Protein AF-A0A2C6KKG5-F1 (afdb_monomer_lite)

Structure (mmCIF, N/CA/C/O backbone):
data_AF-A0A2C6KKG5-F1
#
_entry.id   AF-A0A2C6KKG5-F1
#
loop_
_atom_site.group_PDB
_atom_site.id
_atom_site.type_symbol
_atom_site.label_atom_id
_atom_site.label_alt_id
_atom_site.label_comp_id
_atom_site.label_asym_id
_atom_site.label_entity_id
_atom_site.label_seq_id
_atom_site.pdbx_PDB_ins_code
_atom_site.Cartn_x
_atom_site.Cartn_y
_atom_site.Cartn_z
_atom_site.occupancy
_atom_site.B_iso_or_equiv
_atom_site.auth_seq_id
_atom_site.auth_comp_id
_atom_site.auth_asym_id
_atom_site.auth_atom_id
_atom_site.pdbx_PDB_model_num
ATOM 1 N N . MET A 1 1 ? -44.253 46.921 -9.609 1.00 38.44 1 MET A N 1
ATOM 2 C CA . MET A 1 1 ? -44.406 46.669 -8.162 1.00 38.44 1 MET A CA 1
ATOM 3 C C . MET A 1 1 ? -44.522 45.161 -7.994 1.00 38.44 1 MET A C 1
ATOM 5 O O . MET A 1 1 ? -45.571 44.658 -8.340 1.00 38.44 1 MET A O 1
ATOM 9 N N . ARG A 1 2 ? -43.409 44.507 -7.600 1.00 38.94 2 ARG A N 1
ATOM 10 C CA . ARG A 1 2 ? -43.265 43.187 -6.928 1.00 38.94 2 ARG A CA 1
ATOM 11 C C . ARG A 1 2 ? -44.114 42.006 -7.465 1.00 38.94 2 ARG A C 1
ATOM 13 O O . ARG A 1 2 ? -45.327 42.092 -7.456 1.00 38.94 2 ARG A O 1
ATOM 20 N N . SER A 1 3 ? -43.589 40.855 -7.879 1.00 39.91 3 SER A N 1
ATOM 21 C CA . SER A 1 3 ? -42.294 40.217 -7.638 1.00 39.91 3 SER A CA 1
ATOM 22 C C . SER A 1 3 ? -42.102 39.096 -8.662 1.00 39.91 3 SER A C 1
ATOM 24 O O . SER A 1 3 ? -43.017 38.299 -8.863 1.00 39.91 3 SER A O 1
ATOM 26 N N . ASP A 1 4 ? -40.911 39.024 -9.252 1.00 48.97 4 ASP A N 1
ATOM 27 C CA . ASP A 1 4 ? -40.344 37.778 -9.760 1.00 48.97 4 ASP A CA 1
ATOM 28 C C . ASP A 1 4 ? -40.109 36.845 -8.571 1.00 48.97 4 ASP A C 1
ATOM 30 O O . ASP A 1 4 ? -39.379 37.203 -7.647 1.00 48.97 4 ASP A O 1
ATOM 34 N N . ASP A 1 5 ? -40.710 35.660 -8.586 1.00 48.34 5 ASP A N 1
ATOM 35 C CA . ASP A 1 5 ? -40.260 34.561 -7.731 1.00 48.34 5 ASP A CA 1
ATOM 36 C C . ASP A 1 5 ? -40.363 33.244 -8.509 1.00 48.34 5 ASP A C 1
ATOM 38 O O . ASP A 1 5 ? -41.231 32.393 -8.308 1.00 48.34 5 ASP A O 1
ATOM 42 N N . SER A 1 6 ? -39.479 33.110 -9.499 1.00 45.41 6 SER A N 1
ATOM 43 C CA . SER A 1 6 ? -39.232 31.858 -10.206 1.00 45.41 6 SER A CA 1
ATOM 44 C C . SER A 1 6 ? -38.459 30.905 -9.290 1.00 45.41 6 SER A C 1
ATOM 46 O O . SER A 1 6 ? -37.232 30.790 -9.375 1.00 45.41 6 SER A O 1
ATOM 48 N N . PHE A 1 7 ? -39.169 30.217 -8.397 1.00 46.19 7 PHE A N 1
ATOM 49 C CA . PHE A 1 7 ? -38.595 29.150 -7.580 1.00 46.19 7 PHE A CA 1
ATOM 50 C C . PHE A 1 7 ? -38.535 27.848 -8.393 1.00 46.19 7 PHE A C 1
ATOM 52 O O . PHE A 1 7 ? -39.432 27.007 -8.358 1.00 46.19 7 PHE A O 1
ATOM 59 N N . SER A 1 8 ? -37.464 27.690 -9.169 1.00 51.88 8 SER A N 1
ATOM 60 C CA . SER A 1 8 ? -37.143 26.434 -9.854 1.00 51.88 8 SER A CA 1
ATOM 61 C C . SER A 1 8 ? -36.792 25.349 -8.820 1.00 51.88 8 SER A C 1
ATOM 63 O O . SER A 1 8 ? -35.882 25.565 -8.011 1.00 51.88 8 SER A O 1
ATOM 65 N N . PRO A 1 9 ? -37.441 24.167 -8.822 1.00 46.44 9 PRO A N 1
ATOM 66 C CA . PRO A 1 9 ? -37.110 23.099 -7.883 1.00 46.44 9 PRO A CA 1
ATOM 67 C C . PRO A 1 9 ? -35.671 22.624 -8.117 1.00 46.44 9 PRO A C 1
ATOM 69 O O . PRO A 1 9 ? -35.316 22.196 -9.216 1.00 46.44 9 PRO A O 1
ATOM 72 N N . ARG A 1 10 ? -34.825 22.699 -7.083 1.00 53.66 10 ARG A N 1
ATOM 73 C CA . ARG A 1 10 ? -33.432 22.227 -7.115 1.00 53.66 10 ARG A CA 1
ATOM 74 C C . ARG A 1 10 ? -33.392 20.716 -7.375 1.00 53.66 10 ARG A C 1
ATOM 76 O O . ARG A 1 10 ? -33.503 19.919 -6.450 1.00 53.66 10 ARG A O 1
ATOM 83 N N . GLN A 1 11 ? -33.158 20.318 -8.623 1.00 56.56 11 GLN A N 1
ATOM 84 C CA . GLN A 1 11 ? -32.985 18.922 -9.060 1.00 56.56 11 GLN A CA 1
ATOM 85 C C . GLN A 1 11 ? -31.703 18.235 -8.523 1.00 56.56 11 GLN A C 1
ATOM 87 O O . GLN A 1 11 ? -31.305 17.184 -9.016 1.00 56.56 11 GLN A O 1
ATOM 92 N N . SER A 1 12 ? -31.015 18.791 -7.520 1.00 57.81 12 SER A N 1
ATOM 93 C CA . SER A 1 12 ? -29.667 18.352 -7.129 1.00 57.81 12 SER A CA 1
ATOM 94 C C . SER A 1 12 ? -29.601 17.373 -5.947 1.00 57.81 12 SER A C 1
ATOM 96 O O . SER A 1 12 ? -28.502 17.092 -5.483 1.00 57.81 12 SER A O 1
ATOM 98 N N . LEU A 1 13 ? -30.725 16.854 -5.437 1.00 65.56 13 LEU A N 1
ATOM 99 C CA . LEU A 1 13 ? -30.743 16.046 -4.201 1.00 65.56 13 LEU A CA 1
ATOM 100 C C . LEU A 1 13 ? -30.722 14.516 -4.401 1.00 65.56 13 LEU A C 1
ATOM 102 O O . LEU A 1 13 ? -30.684 13.789 -3.416 1.00 65.56 13 LEU A O 1
ATOM 106 N N . LEU A 1 14 ? -30.728 14.010 -5.641 1.00 72.31 14 LEU A N 1
ATOM 107 C CA . LEU A 1 14 ? -30.868 12.565 -5.920 1.00 72.31 14 LEU A CA 1
ATOM 108 C C . LEU A 1 14 ? -29.626 11.890 -6.521 1.00 72.31 14 LEU A C 1
ATOM 110 O O . LEU A 1 14 ? -29.672 10.699 -6.826 1.00 72.31 14 LEU A O 1
ATOM 114 N N . ARG A 1 15 ? -28.510 12.605 -6.712 1.00 76.50 15 ARG A N 1
ATOM 115 C CA . ARG A 1 15 ? -27.270 11.961 -7.168 1.00 76.50 15 ARG A CA 1
ATOM 116 C C . ARG A 1 15 ? -26.483 11.441 -5.968 1.00 76.50 15 ARG A C 1
ATOM 118 O O . ARG A 1 15 ? -26.075 12.262 -5.145 1.00 76.50 15 ARG A O 1
ATOM 125 N N . PRO A 1 16 ? -26.227 10.121 -5.869 1.00 77.31 16 PRO A N 1
ATOM 126 C CA . PRO A 1 16 ? -25.279 9.632 -4.887 1.00 77.31 16 PRO A CA 1
ATOM 127 C C . PRO A 1 16 ? -23.912 10.274 -5.164 1.00 77.31 16 PRO A C 1
ATOM 129 O O . PRO A 1 16 ? -23.550 10.471 -6.333 1.00 77.31 16 PRO A O 1
ATOM 132 N N . PRO A 1 17 ? -23.162 10.640 -4.114 1.00 81.06 17 PRO A N 1
ATOM 133 C CA . PRO A 1 17 ? -21.829 11.186 -4.285 1.00 81.06 17 PRO A CA 1
ATOM 134 C C . PRO A 1 17 ? -20.941 10.180 -5.032 1.00 81.06 17 PRO A C 1
ATOM 136 O O . PRO A 1 17 ? -21.174 8.968 -4.965 1.00 81.06 17 PRO A O 1
ATOM 139 N N . PRO A 1 18 ? -19.922 10.662 -5.762 1.00 85.94 18 PRO A N 1
ATOM 140 C CA . PRO A 1 18 ? -18.984 9.779 -6.437 1.00 85.94 18 PRO A CA 1
ATOM 141 C C . PRO A 1 18 ? -18.316 8.827 -5.430 1.00 85.94 18 PRO A C 1
ATOM 143 O O . PRO A 1 18 ? -18.099 9.205 -4.275 1.00 85.94 18 PRO A O 1
ATOM 146 N N . PRO A 1 19 ? -17.962 7.601 -5.854 1.00 86.69 19 PRO A N 1
ATOM 147 C CA . PRO A 1 19 ? -17.329 6.632 -4.972 1.00 86.69 19 PRO A CA 1
ATOM 148 C C . PRO A 1 19 ? -15.995 7.172 -4.443 1.00 86.69 19 PRO A C 1
ATOM 150 O O . PRO A 1 19 ? -15.177 7.707 -5.198 1.00 86.69 19 PRO A O 1
ATOM 153 N N . ILE A 1 20 ? -15.770 7.001 -3.140 1.00 88.56 20 ILE A N 1
ATOM 154 C CA . ILE A 1 20 ? -14.521 7.380 -2.476 1.00 88.56 20 ILE A CA 1
ATOM 155 C C . ILE A 1 20 ? -13.415 6.441 -2.969 1.00 88.56 20 ILE A C 1
ATOM 157 O O . ILE A 1 20 ? -13.520 5.224 -2.834 1.00 88.56 20 ILE A O 1
ATOM 161 N N . ARG A 1 21 ? -12.355 7.003 -3.562 1.00 87.75 21 ARG A N 1
ATOM 162 C CA . ARG A 1 21 ? -11.238 6.223 -4.129 1.00 87.75 21 ARG A CA 1
ATOM 163 C C . ARG A 1 21 ? -10.163 5.853 -3.106 1.00 87.75 21 ARG A C 1
ATOM 165 O O . ARG A 1 21 ? -9.371 4.956 -3.366 1.00 87.75 21 ARG A O 1
ATOM 172 N N . GLY A 1 22 ? -10.124 6.547 -1.973 1.00 89.56 22 GLY A N 1
ATOM 173 C CA . GLY A 1 22 ? -9.146 6.339 -0.912 1.00 89.56 22 GLY A CA 1
ATOM 174 C C . GLY A 1 22 ? -9.342 7.323 0.237 1.00 89.56 22 GLY A C 1
ATOM 175 O O . GLY A 1 22 ? -10.109 8.280 0.119 1.00 89.56 22 GLY A O 1
ATOM 176 N N . LEU A 1 23 ? -8.641 7.071 1.339 1.00 90.56 23 LEU A N 1
ATOM 177 C CA . LEU A 1 23 ? -8.636 7.889 2.548 1.00 90.56 23 LEU A CA 1
ATOM 178 C C . LEU A 1 23 ? -7.183 8.144 2.961 1.00 90.56 23 LEU A C 1
ATOM 180 O O . LEU A 1 23 ? -6.359 7.235 2.895 1.00 90.56 23 LEU A O 1
ATOM 184 N N . TYR A 1 24 ? -6.885 9.364 3.403 1.00 91.88 24 TYR A N 1
ATOM 185 C CA . TYR A 1 24 ? -5.595 9.721 3.987 1.00 91.88 24 TYR A CA 1
ATOM 186 C C . TYR A 1 24 ? -5.817 10.236 5.407 1.00 91.88 24 TYR A C 1
ATOM 188 O O . TYR A 1 24 ? -6.511 11.233 5.609 1.00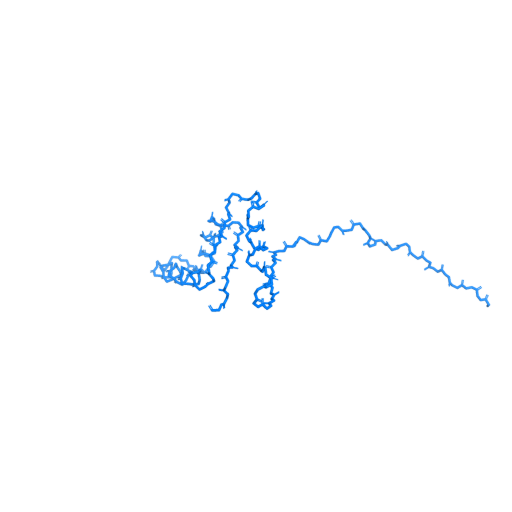 91.88 24 TYR A O 1
ATOM 196 N N . ILE A 1 25 ? -5.256 9.533 6.388 1.00 91.00 25 ILE A N 1
ATOM 197 C CA . ILE A 1 25 ? -5.389 9.864 7.808 1.00 91.00 25 ILE A CA 1
ATOM 198 C C . ILE A 1 25 ? -4.131 10.624 8.228 1.00 91.00 25 ILE A C 1
ATOM 200 O O . ILE A 1 25 ? -3.024 10.104 8.124 1.00 91.00 25 ILE A O 1
ATOM 204 N N . TYR A 1 26 ? -4.293 11.844 8.735 1.00 91.25 26 TYR A N 1
ATOM 205 C CA . TYR A 1 26 ? -3.190 12.690 9.189 1.00 91.25 26 TYR A CA 1
ATOM 206 C C . TYR A 1 26 ? -3.516 13.335 10.537 1.00 91.25 26 TYR A C 1
ATOM 208 O O . TYR A 1 26 ? -4.677 13.469 10.913 1.00 91.25 26 TYR A O 1
ATOM 216 N N . GLY A 1 27 ? -2.479 13.705 11.287 1.00 90.69 27 GLY A N 1
ATOM 217 C CA . GLY A 1 27 ? -2.615 14.235 12.643 1.00 90.69 27 GLY A CA 1
ATOM 218 C C . GLY A 1 27 ? -1.341 14.059 13.467 1.00 90.69 27 GLY A C 1
ATOM 219 O O . GLY A 1 27 ? -0.419 13.344 13.064 1.00 90.69 27 GLY A O 1
ATOM 220 N N . GLY A 1 28 ? -1.297 14.689 14.639 1.00 90.88 28 GLY A N 1
ATOM 221 C CA . GLY A 1 28 ? -0.154 14.643 15.556 1.00 90.88 28 GLY A CA 1
ATOM 222 C C . GLY A 1 28 ? 0.115 13.254 16.150 1.00 90.88 28 GLY A C 1
ATOM 223 O O . GLY A 1 28 ? -0.665 12.308 15.980 1.00 90.88 28 GLY A O 1
ATOM 224 N N . VAL A 1 29 ? 1.242 13.114 16.849 1.00 89.25 29 VAL A N 1
ATOM 225 C CA . VAL A 1 29 ? 1.599 11.883 17.576 1.00 89.25 29 VAL A CA 1
ATOM 226 C C . VAL A 1 29 ? 0.541 11.599 18.652 1.00 89.25 29 VAL A C 1
ATOM 228 O O . VAL A 1 29 ? 0.035 12.521 19.285 1.00 89.25 29 VAL A O 1
ATOM 231 N N . GLY A 1 30 ? 0.159 10.331 18.824 1.00 90.19 30 GLY A N 1
ATOM 232 C CA . GLY A 1 30 ? -0.807 9.919 19.852 1.00 90.19 30 GLY A CA 1
ATOM 233 C C . GLY A 1 30 ? -2.289 10.169 19.535 1.00 90.19 30 GLY A C 1
ATOM 234 O O . GLY A 1 30 ? -3.133 9.878 20.369 1.00 90.19 30 GLY A O 1
ATOM 235 N N . GLN A 1 31 ? -2.646 10.644 18.336 1.00 93.50 31 GLN A N 1
ATOM 236 C CA . GLN A 1 31 ? -4.049 10.919 17.960 1.00 93.50 31 GLN A CA 1
ATOM 237 C C . GLN A 1 31 ? -4.829 9.694 17.436 1.00 93.50 31 GLN A C 1
ATOM 239 O O . GLN A 1 31 ? -5.860 9.844 16.790 1.00 93.50 31 GLN A O 1
ATOM 244 N N . GLY A 1 32 ? -4.331 8.473 17.659 1.00 92.62 32 GLY A N 1
ATOM 245 C CA . GLY A 1 32 ? -5.055 7.243 17.304 1.00 92.62 32 GLY A CA 1
ATOM 246 C C . GLY A 1 32 ? -5.113 6.903 15.808 1.00 92.62 32 GLY A C 1
ATOM 247 O O . GLY A 1 32 ? -5.911 6.060 15.415 1.00 92.62 32 GLY A O 1
ATOM 248 N N . LYS A 1 33 ? -4.269 7.510 14.962 1.00 93.31 33 LYS A N 1
ATOM 249 C CA . LYS A 1 33 ? -4.233 7.239 13.508 1.00 93.31 33 LYS A CA 1
ATOM 250 C C . LYS A 1 33 ? -4.079 5.748 13.191 1.00 93.31 33 LYS A C 1
ATOM 252 O O . LYS A 1 33 ? -4.838 5.216 12.389 1.00 93.31 33 LYS A O 1
ATOM 257 N N . THR A 1 34 ? -3.140 5.088 13.870 1.00 91.50 34 THR A N 1
ATOM 258 C CA . THR A 1 34 ? -2.891 3.649 13.737 1.00 91.50 34 THR A CA 1
ATOM 259 C C . THR A 1 34 ? -4.132 2.849 14.116 1.00 91.50 34 THR A C 1
ATOM 261 O O . THR A 1 34 ? -4.584 2.043 13.320 1.00 91.50 34 THR A O 1
ATOM 264 N N . MET A 1 35 ? -4.781 3.172 15.241 1.00 92.88 35 MET A N 1
ATOM 265 C CA . MET A 1 35 ? -6.012 2.499 15.676 1.00 92.88 35 MET A CA 1
ATOM 266 C C . MET A 1 35 ? -7.141 2.611 14.639 1.00 92.88 35 MET A C 1
ATOM 268 O O . MET A 1 35 ? -7.858 1.645 14.389 1.00 92.88 35 MET A O 1
ATOM 272 N N . ILE A 1 36 ? -7.312 3.783 14.017 1.00 93.94 36 ILE A N 1
ATOM 273 C CA . ILE A 1 36 ? -8.322 3.974 12.964 1.00 93.94 36 ILE A CA 1
ATOM 274 C C . ILE A 1 36 ? -7.967 3.143 11.723 1.00 93.94 36 ILE A C 1
ATOM 276 O O . ILE A 1 36 ? -8.852 2.531 11.126 1.00 93.94 36 ILE A O 1
ATOM 280 N N . MET A 1 37 ? -6.688 3.101 11.343 1.00 93.19 37 MET A N 1
ATOM 281 C CA . MET A 1 37 ? -6.210 2.281 10.229 1.00 93.19 37 MET A CA 1
ATOM 282 C C . MET A 1 37 ? -6.408 0.781 10.495 1.00 93.19 37 MET A C 1
ATOM 284 O O . MET A 1 37 ? -6.858 0.069 9.597 1.00 93.19 37 MET A O 1
ATOM 288 N N . ASP A 1 38 ? -6.142 0.320 11.722 1.00 93.12 38 ASP A N 1
ATOM 289 C CA . ASP A 1 38 ? -6.384 -1.056 12.177 1.00 93.12 38 ASP A CA 1
ATOM 290 C C . ASP A 1 38 ? -7.866 -1.407 12.031 1.00 93.12 38 ASP A C 1
ATOM 292 O O . ASP A 1 38 ? -8.227 -2.344 11.320 1.00 93.12 38 ASP A O 1
ATOM 296 N N . ALA A 1 39 ? -8.739 -0.586 12.621 1.00 94.38 39 ALA A N 1
ATOM 297 C CA . ALA A 1 39 ? -10.179 -0.798 12.581 1.00 94.38 39 ALA A CA 1
ATOM 298 C C . ALA A 1 39 ? -10.720 -0.799 11.142 1.00 94.38 39 ALA A C 1
ATOM 300 O O . ALA A 1 39 ? -11.546 -1.646 10.795 1.00 94.38 39 ALA A O 1
ATOM 301 N N . PHE A 1 40 ? -10.242 0.112 10.285 1.00 93.00 40 PHE A N 1
ATOM 302 C CA . PHE A 1 40 ? -10.597 0.123 8.865 1.00 93.00 40 PHE A CA 1
ATOM 303 C C . PHE A 1 40 ? -10.169 -1.173 8.177 1.00 93.00 40 PHE A C 1
ATOM 305 O O . PHE A 1 40 ? -10.978 -1.795 7.484 1.00 93.00 40 PHE A O 1
ATOM 312 N N . PHE A 1 41 ? -8.911 -1.578 8.368 1.00 93.50 41 PHE A N 1
ATOM 313 C CA . PHE A 1 41 ? -8.377 -2.783 7.755 1.00 93.50 41 PHE A CA 1
ATOM 314 C C . PHE A 1 41 ? -9.175 -4.009 8.191 1.00 93.50 41 PHE A C 1
ATOM 316 O O . PHE A 1 41 ? -9.578 -4.787 7.330 1.00 93.50 41 PHE A O 1
ATOM 323 N N . ASP A 1 42 ? -9.482 -4.155 9.477 1.00 93.75 42 ASP A N 1
ATOM 324 C CA . ASP A 1 42 ? -10.188 -5.316 10.023 1.00 93.75 42 ASP A CA 1
ATOM 325 C C . ASP A 1 42 ? -11.649 -5.386 9.567 1.00 93.75 42 ASP A C 1
ATOM 327 O O . ASP A 1 42 ? -12.100 -6.440 9.111 1.00 93.75 42 ASP A O 1
ATOM 331 N N . CYS A 1 43 ? -12.366 -4.257 9.573 1.00 94.62 43 CYS A N 1
ATOM 332 C CA . CYS A 1 43 ? -13.773 -4.189 9.158 1.00 94.62 43 CYS A CA 1
ATOM 333 C C . CYS A 1 43 ? -13.982 -4.348 7.642 1.00 94.62 43 CYS A C 1
ATOM 335 O O . CYS A 1 43 ? -15.114 -4.502 7.169 1.00 94.62 43 CYS A O 1
ATOM 337 N N . LEU A 1 44 ? -12.912 -4.276 6.848 1.00 92.88 44 LEU A N 1
ATOM 338 C CA . LEU A 1 44 ? -13.002 -4.354 5.400 1.00 92.88 44 LEU A CA 1
ATOM 339 C C . LEU A 1 44 ? -13.255 -5.796 4.932 1.00 92.88 44 LEU A C 1
ATOM 341 O O . LEU A 1 44 ? -12.362 -6.648 4.966 1.00 92.88 44 LEU A O 1
ATOM 345 N N . HIS A 1 45 ? -14.454 -6.046 4.400 1.00 92.25 45 HIS A N 1
ATOM 346 C CA . HIS A 1 45 ? -14.893 -7.331 3.833 1.00 92.25 45 HIS A CA 1
ATOM 347 C C . HIS A 1 45 ? -14.338 -7.588 2.417 1.00 92.25 45 HIS A C 1
ATOM 349 O O . HIS A 1 45 ? -15.053 -8.004 1.506 1.00 92.25 45 HIS A O 1
ATOM 355 N N . ILE A 1 46 ? -13.049 -7.322 2.215 1.00 91.81 46 ILE A N 1
ATOM 356 C CA . ILE A 1 46 ? -12.325 -7.582 0.969 1.00 91.81 46 ILE A CA 1
ATOM 357 C C . ILE A 1 46 ? -11.254 -8.624 1.269 1.00 91.81 46 ILE A C 1
ATOM 359 O O . ILE A 1 46 ? -10.455 -8.443 2.184 1.00 91.81 46 ILE A O 1
ATOM 363 N N . LYS A 1 47 ? -11.238 -9.718 0.497 1.00 89.12 47 LYS A N 1
ATOM 364 C CA . LYS A 1 47 ? -10.286 -10.822 0.701 1.00 89.12 47 LYS A CA 1
ATOM 365 C C . LYS A 1 47 ? -8.844 -10.389 0.430 1.00 89.12 47 LYS A C 1
ATOM 367 O O . LYS A 1 47 ? -7.955 -10.683 1.216 1.00 89.12 47 LYS A O 1
ATOM 372 N N . ASN A 1 48 ? -8.634 -9.650 -0.658 1.00 92.62 48 ASN A N 1
ATOM 373 C CA . ASN A 1 48 ? -7.313 -9.213 -1.095 1.00 92.62 48 ASN A CA 1
ATOM 374 C C . ASN A 1 48 ? -7.062 -7.786 -0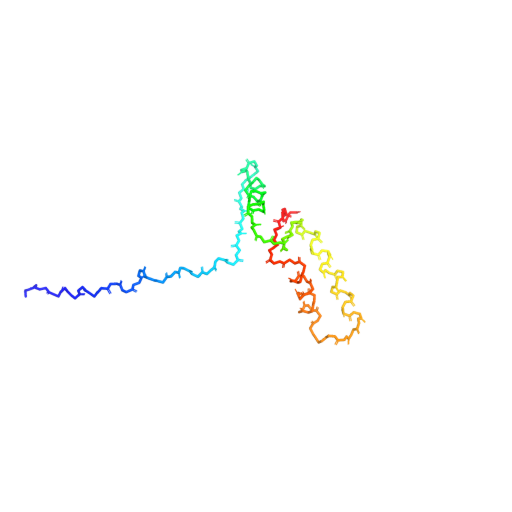.594 1.00 92.62 48 ASN A C 1
ATOM 376 O O . ASN A 1 48 ? -7.237 -6.815 -1.335 1.00 92.62 48 ASN A O 1
ATOM 380 N N . LYS A 1 49 ? -6.700 -7.652 0.680 1.00 94.12 49 LYS A N 1
ATOM 381 C CA . LYS A 1 49 ? -6.274 -6.392 1.301 1.00 94.12 49 LYS A CA 1
ATOM 382 C C . LYS A 1 49 ? -4.858 -6.562 1.841 1.00 94.12 49 LYS A C 1
ATOM 384 O O . LYS A 1 49 ? -4.553 -7.590 2.438 1.00 94.12 49 LYS A O 1
ATOM 389 N N . LEU A 1 50 ? -4.000 -5.573 1.615 1.00 94.00 50 LEU A N 1
ATOM 390 C CA . LEU A 1 50 ? -2.628 -5.579 2.120 1.00 94.00 50 LEU A CA 1
ATOM 391 C C . LEU A 1 50 ? -2.382 -4.353 2.984 1.00 94.00 50 LEU A C 1
ATOM 393 O O . LEU A 1 50 ? -2.831 -3.255 2.654 1.00 94.00 50 LEU A O 1
ATOM 397 N N . ARG A 1 51 ? -1.637 -4.561 4.067 1.00 94.00 51 ARG A N 1
ATOM 398 C CA . ARG A 1 51 ? -1.119 -3.504 4.924 1.00 94.00 51 ARG A CA 1
ATOM 399 C C . ARG A 1 51 ? 0.392 -3.620 5.009 1.00 94.00 51 ARG A C 1
ATOM 401 O O . ARG A 1 51 ? 0.901 -4.708 5.255 1.00 94.00 51 ARG A O 1
ATOM 408 N N . LEU A 1 52 ? 1.082 -2.513 4.776 1.00 93.56 52 LEU A N 1
ATOM 409 C CA . LEU A 1 52 ? 2.536 -2.463 4.702 1.00 93.56 52 LEU A CA 1
ATOM 410 C C . LEU A 1 52 ? 3.038 -1.036 4.909 1.00 93.56 52 LEU A C 1
ATOM 412 O O . LEU A 1 52 ? 2.319 -0.073 4.636 1.00 93.56 52 LEU A O 1
ATOM 416 N N . HIS A 1 53 ? 4.283 -0.910 5.358 1.00 93.19 53 HIS A N 1
ATOM 417 C CA . HIS A 1 53 ? 4.951 0.385 5.415 1.00 93.19 53 HIS A CA 1
ATOM 418 C C . HIS A 1 53 ? 5.221 0.903 4.001 1.00 93.19 53 HIS A C 1
ATOM 420 O O . HIS A 1 53 ? 5.578 0.132 3.100 1.00 93.19 53 HIS A O 1
ATOM 426 N N . PHE A 1 54 ? 5.082 2.213 3.798 1.00 92.12 54 PHE A N 1
ATOM 427 C CA . PHE A 1 54 ? 5.244 2.815 2.472 1.00 92.12 54 PHE A CA 1
ATOM 428 C C . PHE A 1 54 ? 6.629 2.537 1.859 1.00 92.12 54 PHE A C 1
ATOM 430 O O . PHE A 1 54 ? 6.737 2.192 0.681 1.00 92.12 54 PHE A O 1
ATOM 437 N N . HIS A 1 55 ? 7.696 2.617 2.657 1.00 92.81 55 HIS A N 1
ATOM 438 C CA . HIS A 1 55 ? 9.059 2.384 2.172 1.00 92.81 55 HIS A CA 1
ATOM 439 C C . HIS A 1 55 ? 9.299 0.943 1.719 1.00 92.81 55 HIS A C 1
ATOM 441 O O . HIS A 1 55 ? 9.920 0.733 0.676 1.00 92.81 55 HIS A O 1
ATOM 447 N N . GLN A 1 56 ? 8.748 -0.036 2.440 1.00 92.56 56 GLN A N 1
ATOM 448 C CA . GLN A 1 56 ? 8.817 -1.439 2.035 1.00 92.56 56 GLN A CA 1
ATOM 449 C C . GLN A 1 56 ? 8.091 -1.654 0.702 1.00 92.56 56 GLN A C 1
ATOM 451 O O . GLN A 1 56 ? 8.642 -2.267 -0.211 1.00 92.56 56 GLN A O 1
ATOM 456 N N . PHE A 1 57 ? 6.894 -1.077 0.547 1.00 94.75 57 PHE A N 1
ATOM 457 C CA . PHE A 1 57 ? 6.164 -1.139 -0.719 1.00 94.75 57 PHE A CA 1
ATOM 458 C C . PHE A 1 57 ? 6.990 -0.583 -1.882 1.00 94.75 57 PHE A C 1
ATOM 460 O O . PHE A 1 57 ? 7.088 -1.208 -2.936 1.00 94.75 57 PHE A O 1
ATOM 467 N N . MET A 1 58 ? 7.603 0.586 -1.697 1.00 94.56 58 MET A N 1
ATOM 468 C CA . MET A 1 58 ? 8.382 1.226 -2.754 1.00 94.56 58 MET A CA 1
ATOM 469 C C . MET A 1 58 ? 9.621 0.415 -3.143 1.00 94.56 58 MET A C 1
ATOM 471 O O . MET A 1 58 ? 9.931 0.342 -4.333 1.00 94.56 58 MET A O 1
ATOM 475 N N . GLN A 1 59 ? 10.292 -0.229 -2.183 1.00 95.31 59 GLN A N 1
ATOM 476 C CA . GLN A 1 59 ? 11.403 -1.146 -2.464 1.00 95.31 59 GLN A CA 1
ATOM 477 C C . GLN A 1 59 ? 10.931 -2.340 -3.306 1.00 95.31 59 GLN A C 1
ATOM 479 O O . GLN A 1 59 ? 11.487 -2.595 -4.375 1.00 95.31 59 GLN A O 1
ATOM 484 N N . GLU A 1 60 ? 9.836 -2.996 -2.910 1.00 94.50 60 GLU A N 1
ATOM 485 C CA . GLU A 1 60 ? 9.267 -4.119 -3.668 1.00 94.50 60 GLU A CA 1
ATOM 486 C C . GLU A 1 60 ? 8.849 -3.716 -5.093 1.00 94.50 60 GLU A C 1
ATOM 488 O O . GLU A 1 60 ? 9.055 -4.469 -6.051 1.00 94.50 60 GLU A O 1
ATOM 493 N N . VAL A 1 61 ? 8.270 -2.522 -5.261 1.00 96.12 61 VAL A N 1
ATOM 494 C CA . VAL A 1 61 ? 7.916 -1.977 -6.581 1.00 96.12 61 VAL A CA 1
ATOM 495 C C . VAL A 1 61 ? 9.163 -1.785 -7.440 1.00 96.12 61 VAL A C 1
ATOM 497 O O . VAL A 1 61 ? 9.158 -2.173 -8.610 1.00 96.12 61 VAL A O 1
ATOM 500 N N . GLN A 1 62 ? 10.227 -1.202 -6.886 1.00 96.94 62 GLN A N 1
ATOM 501 C CA . GLN A 1 62 ? 11.476 -0.959 -7.612 1.00 96.94 62 GLN A CA 1
ATOM 502 C C . GLN A 1 62 ? 12.145 -2.267 -8.044 1.00 96.94 62 GLN A C 1
ATOM 504 O O . GLN A 1 62 ? 12.556 -2.386 -9.201 1.00 96.94 62 GLN A O 1
ATOM 509 N N . GLU A 1 63 ? 12.190 -3.268 -7.165 1.00 96.69 63 GLU A N 1
ATOM 510 C CA . GLU A 1 63 ? 12.730 -4.594 -7.479 1.00 96.69 63 GLU A CA 1
ATOM 511 C C . GLU A 1 63 ? 11.937 -5.294 -8.589 1.00 96.69 63 GLU A C 1
ATOM 513 O O . GLU A 1 63 ? 12.520 -5.789 -9.563 1.00 96.69 63 GLU A O 1
ATOM 518 N N . LYS A 1 64 ? 10.600 -5.303 -8.483 1.00 96.06 64 LYS A N 1
ATOM 519 C CA . LYS A 1 64 ? 9.716 -5.860 -9.522 1.00 96.06 64 LYS A CA 1
ATOM 520 C C . LYS A 1 64 ? 9.921 -5.135 -10.848 1.00 96.06 64 LYS A C 1
ATOM 522 O O . LYS A 1 64 ? 10.079 -5.780 -11.882 1.00 96.06 64 LYS A O 1
ATOM 527 N N . LEU A 1 65 ? 9.986 -3.806 -10.822 1.00 97.06 65 LEU A N 1
ATOM 528 C CA . LEU A 1 65 ? 10.188 -3.002 -12.021 1.00 97.06 65 LEU A CA 1
ATOM 529 C C . LEU A 1 65 ? 11.545 -3.272 -12.674 1.00 97.06 65 LEU A C 1
ATOM 531 O O . LEU A 1 65 ? 11.614 -3.380 -13.898 1.00 97.06 65 LEU A O 1
ATOM 535 N N . HIS A 1 66 ? 12.613 -3.413 -11.887 1.00 96.94 66 HIS A N 1
ATOM 536 C CA . HIS A 1 66 ? 13.937 -3.761 -12.403 1.00 96.94 66 HIS A CA 1
ATOM 537 C C . HIS A 1 66 ? 13.923 -5.129 -13.099 1.00 96.94 66 HIS A C 1
ATOM 539 O O . HIS A 1 66 ? 14.450 -5.269 -14.204 1.00 96.94 66 HIS A O 1
ATOM 545 N N . ARG A 1 67 ? 13.265 -6.125 -12.493 1.00 95.94 67 ARG A N 1
ATOM 546 C CA . ARG A 1 67 ? 13.106 -7.467 -13.071 1.00 95.94 67 ARG A CA 1
ATOM 547 C C . ARG A 1 67 ? 12.335 -7.437 -14.392 1.00 95.94 67 ARG A C 1
ATOM 549 O O . ARG A 1 67 ? 12.845 -7.914 -15.399 1.00 95.94 67 ARG A O 1
ATOM 556 N N . VAL A 1 68 ? 11.162 -6.804 -14.408 1.00 95.88 68 VAL A N 1
ATOM 557 C CA . VAL A 1 68 ? 10.310 -6.705 -15.606 1.00 95.88 68 VAL A CA 1
ATOM 558 C C . VAL A 1 68 ? 11.016 -5.934 -16.729 1.00 95.88 68 VAL A C 1
ATOM 560 O O . VAL A 1 68 ? 10.926 -6.314 -17.896 1.00 95.88 68 VAL A O 1
ATOM 563 N N . LYS A 1 69 ? 11.780 -4.882 -16.400 1.00 94.88 69 LYS A N 1
ATOM 564 C CA . LYS A 1 69 ? 12.616 -4.162 -17.376 1.00 94.88 69 LYS A CA 1
ATOM 565 C C . LYS A 1 69 ? 13.721 -5.042 -17.962 1.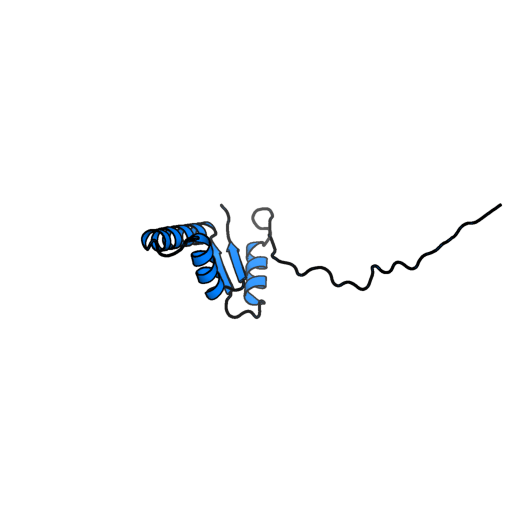00 94.88 69 LYS A C 1
ATOM 567 O O . LYS A 1 69 ? 13.995 -4.945 -19.158 1.00 94.88 69 LYS A O 1
ATOM 572 N N . ALA A 1 70 ? 14.346 -5.895 -17.150 1.00 95.38 70 ALA A N 1
ATOM 573 C CA . ALA A 1 70 ? 15.404 -6.795 -17.606 1.00 95.38 70 ALA A CA 1
ATOM 574 C C . ALA A 1 70 ? 14.896 -7.838 -18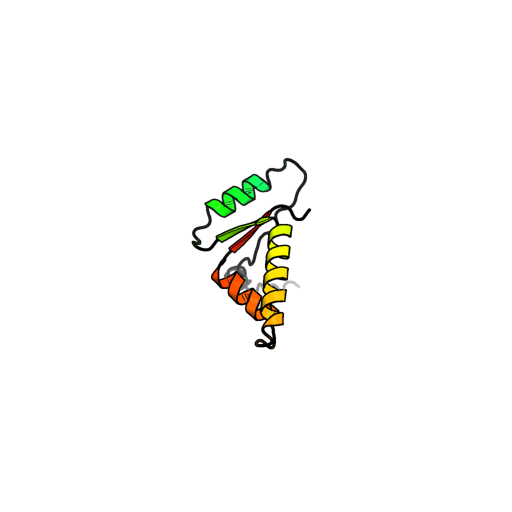.618 1.00 95.38 70 ALA A C 1
ATOM 576 O O . ALA A 1 70 ? 15.644 -8.227 -19.512 1.00 95.38 70 ALA A O 1
ATOM 577 N N . GLU A 1 71 ? 13.622 -8.230 -18.534 1.00 94.50 71 GLU A N 1
ATOM 578 C CA . GLU A 1 71 ? 12.992 -9.156 -19.485 1.00 94.50 71 GLU A CA 1
ATOM 579 C C . GLU A 1 71 ? 12.828 -8.562 -20.895 1.00 94.50 71 GLU A C 1
ATOM 581 O O . GLU A 1 71 ? 12.657 -9.317 -21.850 1.00 94.50 71 GLU A O 1
ATOM 586 N N . ARG A 1 72 ? 12.863 -7.224 -21.047 1.00 90.19 72 ARG A N 1
ATOM 587 C CA . ARG A 1 72 ? 12.697 -6.494 -22.328 1.00 90.19 72 ARG A CA 1
ATOM 588 C C . ARG A 1 72 ? 11.470 -6.918 -23.152 1.00 90.19 72 ARG A C 1
ATOM 590 O O . ARG A 1 72 ? 11.448 -6.764 -24.369 1.00 90.19 72 ARG A O 1
ATOM 597 N N . ARG A 1 73 ? 10.449 -7.456 -22.482 1.00 93.12 73 ARG A N 1
ATOM 598 C CA . ARG A 1 73 ? 9.246 -8.021 -23.105 1.00 93.12 73 ARG A CA 1
ATOM 599 C C . ARG A 1 73 ? 8.079 -7.037 -23.172 1.00 93.12 73 ARG A C 1
ATOM 601 O O . ARG A 1 73 ? 7.206 -7.189 -24.019 1.00 93.12 73 ARG A O 1
ATOM 608 N N . TYR A 1 74 ? 8.047 -6.064 -22.268 1.00 92.88 74 TYR A N 1
ATOM 609 C CA . TYR A 1 74 ? 6.915 -5.159 -22.087 1.00 92.88 74 TYR A CA 1
ATOM 610 C C . TYR A 1 74 ? 7.289 -3.743 -22.517 1.00 92.88 74 TYR A C 1
ATOM 612 O O . TYR A 1 74 ? 8.317 -3.223 -22.086 1.00 92.88 74 TYR A O 1
ATOM 620 N N . GLU A 1 75 ? 6.433 -3.118 -23.327 1.00 91.62 75 GLU A N 1
ATOM 621 C CA . GLU A 1 75 ? 6.569 -1.708 -23.718 1.00 91.62 75 GLU A CA 1
ATOM 622 C C . GLU A 1 75 ? 6.393 -0.771 -22.515 1.00 91.62 75 GLU A C 1
ATOM 624 O O . GLU A 1 75 ? 7.138 0.196 -22.372 1.00 91.62 75 GLU A O 1
ATOM 629 N N . ASP A 1 76 ? 5.469 -1.110 -21.607 1.00 94.88 76 ASP A N 1
ATOM 630 C CA . ASP A 1 76 ? 5.273 -0.423 -20.329 1.00 94.88 76 ASP A CA 1
ATOM 631 C C . ASP A 1 76 ? 5.480 -1.385 -19.139 1.00 94.88 76 ASP A C 1
ATOM 633 O O . ASP A 1 76 ? 4.537 -2.025 -18.652 1.00 94.88 76 ASP A O 1
ATOM 637 N N . PRO A 1 77 ? 6.726 -1.501 -18.642 1.00 95.00 77 PRO A N 1
ATOM 638 C CA . PRO A 1 77 ? 7.048 -2.298 -17.464 1.00 95.00 77 PRO A CA 1
ATOM 639 C C . PRO A 1 77 ? 6.302 -1.862 -16.199 1.00 95.00 77 PRO A C 1
ATOM 641 O O . PRO A 1 77 ? 6.019 -2.697 -15.341 1.00 95.00 77 PRO A O 1
ATOM 644 N N . LEU A 1 78 ? 5.984 -0.569 -16.056 1.00 95.00 78 LEU A N 1
ATOM 645 C CA . LEU A 1 78 ? 5.299 -0.060 -14.868 1.00 95.00 78 LEU A CA 1
ATOM 646 C C . LEU A 1 78 ? 3.836 -0.497 -14.866 1.00 95.00 78 LEU A C 1
ATOM 648 O O . LEU A 1 78 ? 3.327 -0.931 -13.830 1.00 95.00 78 LEU A O 1
ATOM 652 N N . PHE A 1 79 ? 3.176 -0.433 -16.021 1.00 96.38 79 PHE A N 1
ATOM 653 C CA . PHE A 1 79 ? 1.819 -0.942 -16.161 1.00 96.38 79 PHE A CA 1
ATOM 654 C C . PHE A 1 79 ? 1.747 -2.437 -15.841 1.00 96.38 79 PHE A C 1
ATOM 656 O O . PHE A 1 79 ? 0.838 -2.867 -15.128 1.00 96.38 79 PHE A O 1
ATOM 663 N N . GLU A 1 80 ? 2.730 -3.226 -16.270 1.00 96.50 80 GLU A N 1
ATOM 664 C CA . GLU A 1 80 ? 2.765 -4.652 -15.943 1.00 96.50 80 GLU A CA 1
ATOM 665 C C . GLU A 1 80 ? 2.960 -4.904 -14.439 1.00 96.50 80 GLU A C 1
ATOM 667 O O . GLU A 1 80 ? 2.208 -5.672 -13.835 1.00 96.50 80 GLU A O 1
ATOM 672 N N . VAL A 1 81 ? 3.877 -4.180 -13.789 1.00 96.31 81 VAL A N 1
ATOM 673 C CA . VAL A 1 81 ? 4.022 -4.228 -12.323 1.00 96.31 81 VAL A CA 1
ATOM 674 C C . VAL A 1 81 ? 2.717 -3.823 -11.625 1.00 96.31 81 VAL A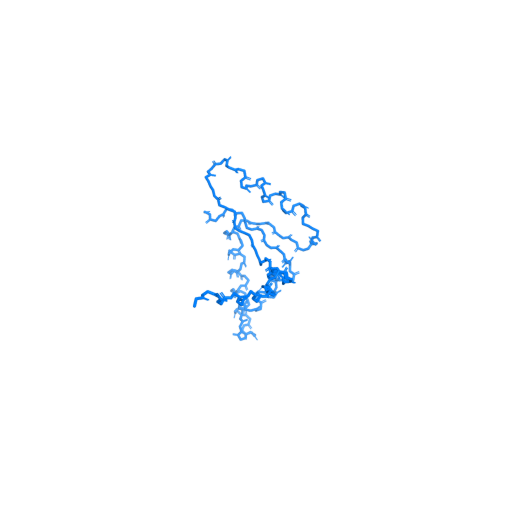 C 1
ATOM 676 O O . VAL A 1 81 ? 2.311 -4.466 -10.655 1.00 96.31 81 VAL A O 1
ATOM 679 N N . SER A 1 82 ? 2.002 -2.815 -12.136 1.00 95.12 82 SER A N 1
ATOM 680 C CA . SER A 1 82 ? 0.720 -2.383 -11.566 1.00 95.12 82 SER A CA 1
ATOM 681 C C . SER A 1 82 ? -0.350 -3.481 -11.621 1.00 95.12 82 SER A C 1
ATOM 683 O O . SER A 1 82 ? -1.093 -3.658 -10.652 1.00 95.12 82 SER A O 1
ATOM 685 N N . LYS A 1 83 ? -0.390 -4.286 -12.694 1.00 95.50 83 LYS A N 1
ATOM 686 C CA . LYS A 1 83 ? -1.288 -5.449 -12.790 1.00 95.50 83 LYS A CA 1
ATOM 687 C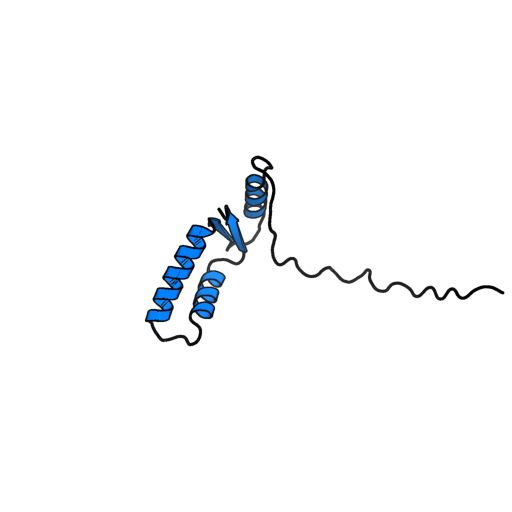 C . LYS A 1 83 ? -0.936 -6.519 -11.768 1.00 95.50 83 LYS A C 1
ATOM 689 O O . LYS A 1 83 ? -1.837 -7.074 -11.141 1.00 95.50 83 LYS A O 1
ATOM 694 N N . GLN A 1 84 ? 0.356 -6.789 -11.582 1.00 94.06 84 GLN A N 1
ATOM 695 C CA . GLN A 1 84 ? 0.830 -7.752 -10.585 1.00 94.06 84 GLN A CA 1
ATOM 696 C C . GLN A 1 84 ? 0.479 -7.309 -9.161 1.00 94.06 84 GLN A C 1
ATOM 698 O O . GLN A 1 84 ? 0.086 -8.128 -8.338 1.00 94.06 84 GLN A O 1
ATOM 703 N N . ILE A 1 85 ? 0.569 -6.013 -8.862 1.00 94.56 85 ILE A N 1
ATOM 704 C CA . ILE A 1 85 ? 0.139 -5.472 -7.565 1.00 94.56 85 ILE A CA 1
ATOM 705 C C . ILE A 1 85 ? -1.384 -5.572 -7.428 1.00 94.56 85 ILE A C 1
ATOM 707 O O . ILE A 1 85 ? -1.887 -6.002 -6.391 1.00 94.56 85 ILE A O 1
ATOM 711 N N . ARG A 1 86 ? -2.134 -5.242 -8.486 1.00 94.50 86 ARG A N 1
ATOM 712 C CA . ARG A 1 86 ? -3.601 -5.302 -8.483 1.00 94.50 86 ARG A CA 1
ATOM 713 C C . ARG A 1 86 ? -4.145 -6.719 -8.293 1.00 94.50 86 ARG A C 1
ATOM 715 O O . ARG A 1 86 ? -5.208 -6.872 -7.693 1.00 94.50 86 ARG A O 1
ATOM 722 N N . SER A 1 87 ? -3.457 -7.745 -8.793 1.00 93.56 87 SER A N 1
ATOM 723 C CA . SER A 1 87 ? -3.862 -9.139 -8.570 1.00 93.56 87 SER A CA 1
ATOM 724 C C . SER A 1 87 ? -3.663 -9.575 -7.113 1.00 93.56 87 SER A C 1
ATOM 726 O O . SER A 1 87 ? -4.426 -10.404 -6.618 1.00 93.56 87 SER A O 1
ATOM 728 N N . GLN A 1 88 ? -2.696 -8.973 -6.414 1.00 92.00 88 GLN A N 1
ATOM 729 C CA . GLN A 1 88 ? -2.382 -9.245 -5.008 1.00 92.00 88 GLN A CA 1
ATOM 730 C C . GLN A 1 88 ? -3.279 -8.457 -4.046 1.00 92.00 88 GLN A C 1
ATOM 732 O O . GLN A 1 88 ? -3.689 -8.990 -3.016 1.00 92.00 88 GLN A O 1
ATOM 737 N N . ALA A 1 89 ? -3.618 -7.208 -4.380 1.00 94.12 89 ALA A N 1
ATOM 738 C CA . ALA A 1 89 ? -4.388 -6.328 -3.510 1.00 94.12 89 ALA A CA 1
ATOM 739 C C . ALA A 1 89 ? -5.446 -5.515 -4.258 1.00 94.12 89 ALA A C 1
ATOM 741 O O . ALA A 1 89 ? -5.173 -4.774 -5.206 1.00 94.12 89 ALA A O 1
ATOM 742 N N . GLN A 1 90 ? -6.674 -5.591 -3.750 1.00 93.19 90 GLN A N 1
ATOM 743 C CA . GLN A 1 90 ? -7.754 -4.692 -4.125 1.00 93.19 90 GLN A CA 1
ATOM 744 C C . GLN A 1 90 ? -7.745 -3.398 -3.308 1.00 93.19 90 GLN A C 1
ATOM 746 O O . GLN A 1 90 ? -8.160 -2.364 -3.835 1.00 93.19 90 GLN A O 1
ATOM 751 N N . VAL A 1 91 ? -7.266 -3.469 -2.062 1.00 94.31 91 VAL A N 1
ATOM 752 C CA . VAL A 1 91 ? -7.063 -2.328 -1.161 1.00 94.31 91 VAL A CA 1
ATOM 753 C C . VAL A 1 91 ? -5.656 -2.386 -0.576 1.00 94.31 91 VAL A C 1
ATOM 755 O O . VAL A 1 91 ? -5.221 -3.434 -0.097 1.00 94.31 91 VAL A O 1
ATOM 758 N N . LEU A 1 92 ? -4.961 -1.249 -0.635 1.00 94.75 92 LEU A N 1
ATOM 759 C CA . LEU A 1 92 ? -3.639 -1.036 -0.057 1.00 94.75 92 LEU A CA 1
ATOM 760 C C . LEU A 1 92 ? -3.765 -0.063 1.112 1.00 94.75 92 LEU A C 1
ATOM 762 O O . LEU A 1 92 ? -4.252 1.055 0.945 1.00 94.75 92 LEU A O 1
ATOM 766 N N . CYS A 1 93 ? -3.309 -0.502 2.275 1.00 94.25 93 CYS A N 1
ATOM 767 C CA . CYS A 1 93 ? -3.228 0.290 3.487 1.00 94.25 93 CYS A CA 1
ATOM 768 C C . CYS A 1 93 ? -1.756 0.591 3.771 1.00 94.25 93 CYS A C 1
ATOM 770 O O . CYS A 1 93 ? -1.022 -0.287 4.221 1.00 94.25 93 CYS A O 1
ATOM 772 N N . PHE A 1 94 ? -1.325 1.822 3.499 1.00 93.56 94 PHE A N 1
ATOM 773 C CA . PHE A 1 94 ? 0.025 2.261 3.842 1.00 93.56 94 PHE A CA 1
ATOM 774 C C . PHE A 1 94 ? 0.062 2.816 5.256 1.00 93.56 94 PHE A C 1
ATOM 776 O O . PHE A 1 94 ? -0.716 3.712 5.583 1.00 93.56 94 PHE A O 1
ATOM 783 N N . ASP A 1 95 ? 0.975 2.289 6.063 1.00 89.38 95 ASP A N 1
ATOM 784 C CA . ASP A 1 95 ? 1.346 2.895 7.337 1.00 89.38 95 ASP A CA 1
ATOM 785 C C . ASP A 1 95 ? 2.672 3.644 7.182 1.00 89.38 95 ASP A C 1
ATOM 787 O O . ASP A 1 95 ? 3.490 3.272 6.339 1.00 89.38 95 ASP A O 1
ATOM 791 N N . GLU A 1 96 ? 2.855 4.688 7.988 1.00 79.69 96 GLU A N 1
ATOM 792 C CA . GLU A 1 96 ? 4.114 5.432 8.152 1.00 79.69 96 GLU A CA 1
ATOM 793 C C . GLU A 1 96 ? 4.834 5.833 6.840 1.00 79.69 96 GLU A C 1
ATOM 795 O O . GLU A 1 96 ? 5.610 5.084 6.250 1.00 79.69 96 GLU A O 1
ATOM 800 N N . PHE A 1 97 ? 4.616 7.077 6.404 1.00 78.38 97 PHE A N 1
ATOM 801 C CA . PHE A 1 97 ? 5.271 7.681 5.229 1.00 78.38 97 PHE A CA 1
ATOM 802 C C . PHE A 1 97 ? 6.643 8.327 5.531 1.00 78.38 97 PHE A C 1
ATOM 804 O O . PHE A 1 97 ? 7.129 9.112 4.716 1.00 78.38 97 PHE A O 1
ATOM 811 N N . GLN A 1 98 ? 7.204 8.078 6.717 1.00 63.19 98 GLN A N 1
ATOM 812 C CA . GLN A 1 98 ? 8.395 8.746 7.262 1.00 63.19 98 GLN A CA 1
ATOM 813 C C . GLN A 1 98 ? 9.653 7.885 7.150 1.00 63.19 98 GLN A C 1
ATOM 815 O O . GLN A 1 98 ? 9.527 6.650 7.315 1.00 63.19 98 GLN A O 1
#

Sequence (98 aa):
MRSDDSFSPRQSLLRPPPPIRGLYIYGGVGQGKTMIMDAFFDCLHIKNKLRLHFHQFMQEVQEKLHRVKAERRYEDPLFEVSKQIRSQAQVLCFDEFQ

Organism: NCBI:txid483139

pLDDT: mean 86.12, std 15.65, range [38.44, 97.06]

Radius of gyration: 22.34 Å; chains: 1; bounding box: 60×58×44 Å

Foldseek 3Di:
DDDDDPPDPPPPDPDDDDDDPDDDDDDDPPPCSVVVLVVVQVPDPDPQEDEDAPVVVVVVLVVQLVVQVVVVPDPDSNVVSVVVVVVRHPYYHHDDPD

InterPro domains:
  IPR005654 ATPase, AFG1-like [PF03969] (19-98)
  IPR005654 ATPase, AFG1-like [PTHR12169] (14-98)
  IPR027417 P-loop containing nucleoside triphosphate hydrolase [G3DSA:3.40.50.300] (6-98)
  IPR027417 P-loop containing nucleoside triphosphate hydrolase [SSF52540] (16-98)

Secondary structure (DSSP, 8-state):
----------TTSSPPPPPP--------TTSSHHHHHHHHHHH---SSEEEEEHHHHHHHHHHHHHHHHHTT--S-HHHHHHHHHHHH-SEEEEE---